Protein AF-A0A3B8W1K5-F1 (afdb_monomer)

Secondary structure (DSSP, 8-state):
-HHHHHHHHHHHHHHHH---HHHHHHHIIIIIHHHTGGGGS-HHHHHHHHHHTHHHHHHHHHHHHHHHHHHHHHHHHT-HHHHHHHHHHHHTHHHHHHHHHHHHHHHHHHHHHHTT-

Sequence (117 aa):
HLSQVSSFLLGHTVLDIEKDERNIFELASTGFSSTVRLAKSSPDMWAPIFEQNARYLSQALLEYIMHLQKFHYHLVKGDVKELHQMMSSANEIRRVLDGIELKTKQQTEKTVTLNRV

Structure (mmCIF, N/CA/C/O backbone):
data_AF-A0A3B8W1K5-F1
#
_entry.id   AF-A0A3B8W1K5-F1
#
loop_
_atom_site.group_PDB
_atom_site.id
_atom_site.type_symbol
_atom_site.label_atom_id
_atom_site.label_alt_id
_atom_site.label_comp_id
_atom_site.label_asym_id
_atom_site.label_entity_id
_atom_site.label_seq_id
_atom_site.pdbx_PDB_ins_code
_atom_site.Cartn_x
_atom_site.Cartn_y
_atom_site.Cartn_z
_atom_site.occupancy
_atom_site.B_iso_or_equiv
_atom_site.auth_seq_id
_atom_site.auth_comp_id
_atom_site.auth_asym_id
_atom_site.auth_atom_id
_atom_site.pdbx_PDB_model_num
ATOM 1 N N . HIS A 1 1 ? 7.348 -0.175 -9.256 1.00 91.44 1 HIS A N 1
ATOM 2 C CA . HIS A 1 1 ? 6.460 -1.197 -9.857 1.00 91.44 1 HIS A CA 1
ATOM 3 C C . HIS A 1 1 ? 5.343 -1.593 -8.899 1.00 91.44 1 HIS A C 1
ATOM 5 O O . HIS A 1 1 ? 4.194 -1.413 -9.265 1.00 91.44 1 HIS A O 1
ATOM 11 N N . LEU A 1 2 ? 5.641 -2.033 -7.664 1.00 92.88 2 LEU A N 1
ATOM 12 C CA . LEU A 1 2 ? 4.595 -2.368 -6.681 1.00 92.88 2 LEU A CA 1
ATOM 13 C C . LEU A 1 2 ? 3.609 -1.210 -6.440 1.00 92.88 2 LEU A C 1
ATOM 15 O O . LEU A 1 2 ? 2.410 -1.411 -6.547 1.00 92.88 2 LEU A O 1
ATOM 19 N N . SER A 1 3 ? 4.110 0.013 -6.232 1.00 91.62 3 SER A N 1
ATOM 20 C CA . SER A 1 3 ? 3.280 1.221 -6.077 1.00 91.62 3 SER A CA 1
ATOM 21 C C . SER A 1 3 ? 2.301 1.457 -7.232 1.00 91.62 3 SER A C 1
ATOM 23 O O . SER A 1 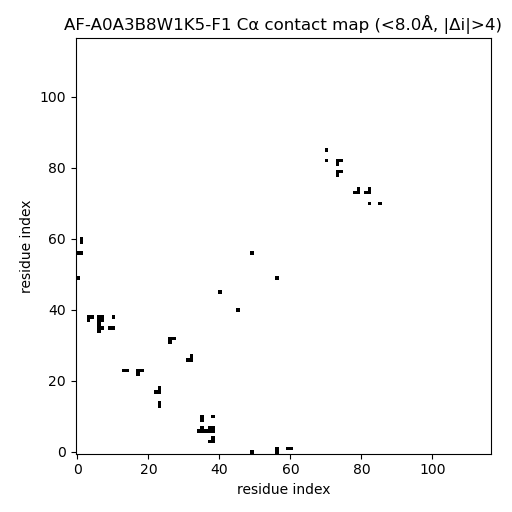3 ? 1.183 1.911 -7.012 1.00 91.62 3 SER A O 1
ATOM 25 N N . GLN A 1 4 ? 2.710 1.128 -8.458 1.00 92.88 4 GLN A N 1
ATOM 26 C CA . GLN A 1 4 ? 1.876 1.249 -9.646 1.00 92.88 4 GLN A CA 1
ATOM 27 C C . GLN A 1 4 ? 0.741 0.221 -9.626 1.00 92.88 4 GLN A C 1
ATOM 29 O O . GLN A 1 4 ? -0.414 0.585 -9.827 1.00 92.88 4 GLN A O 1
ATOM 34 N N . VAL A 1 5 ? 1.063 -1.045 -9.332 1.00 93.75 5 VAL A N 1
ATOM 35 C CA . VAL A 1 5 ? 0.062 -2.113 -9.190 1.00 93.75 5 VAL A CA 1
ATOM 36 C C . VAL A 1 5 ? -0.920 -1.783 -8.068 1.00 93.75 5 VAL A C 1
ATOM 38 O O . VAL A 1 5 ? -2.125 -1.852 -8.280 1.00 93.75 5 VAL A O 1
ATOM 41 N N . SER A 1 6 ? -0.429 -1.345 -6.905 1.00 91.81 6 SER A N 1
ATOM 42 C CA . SER A 1 6 ? -1.280 -0.925 -5.787 1.00 91.81 6 SER A CA 1
ATOM 43 C C . SER A 1 6 ? -2.218 0.220 -6.175 1.00 91.81 6 SER A C 1
ATOM 45 O O . SER A 1 6 ? -3.365 0.224 -5.750 1.00 91.81 6 SER A O 1
ATOM 47 N N . SER A 1 7 ? -1.765 1.168 -7.003 1.00 91.94 7 SER A N 1
ATOM 48 C CA . SER A 1 7 ? -2.604 2.270 -7.486 1.00 91.94 7 SER A CA 1
ATOM 49 C C . SER A 1 7 ? -3.712 1.782 -8.425 1.00 91.94 7 SER A C 1
ATOM 51 O O . SER A 1 7 ? -4.869 2.150 -8.226 1.00 91.94 7 SER A O 1
ATOM 53 N N . PHE A 1 8 ? -3.382 0.919 -9.397 1.00 91.25 8 PHE A N 1
ATOM 54 C CA . PHE A 1 8 ? -4.375 0.300 -10.284 1.00 91.25 8 PHE A CA 1
ATOM 55 C C . PHE A 1 8 ? -5.414 -0.506 -9.498 1.00 91.25 8 PHE A C 1
ATOM 57 O O . PHE A 1 8 ? -6.611 -0.316 -9.700 1.00 91.25 8 PHE A O 1
ATOM 64 N N . LEU A 1 9 ? -4.966 -1.360 -8.572 1.00 91.69 9 LEU A N 1
ATOM 65 C CA . LEU A 1 9 ? -5.859 -2.194 -7.767 1.00 91.69 9 LEU A CA 1
ATOM 66 C C . LEU A 1 9 ? -6.717 -1.369 -6.811 1.00 91.69 9 LEU A C 1
ATOM 68 O O . LEU A 1 9 ? -7.895 -1.659 -6.671 1.00 91.69 9 LEU A O 1
ATOM 72 N N . LEU A 1 10 ? -6.175 -0.315 -6.197 1.00 88.94 10 LEU A N 1
ATOM 73 C CA . LEU A 1 10 ? -6.969 0.580 -5.357 1.00 88.94 10 LEU A CA 1
ATOM 74 C C . LEU A 1 10 ? -8.080 1.271 -6.163 1.00 88.94 10 LEU A C 1
ATOM 76 O O . LEU A 1 10 ? -9.208 1.365 -5.686 1.00 88.94 10 LEU A O 1
ATOM 80 N N . GLY A 1 11 ? -7.772 1.724 -7.383 1.00 87.75 11 GLY A N 1
ATOM 81 C CA . GLY A 1 11 ? -8.774 2.267 -8.301 1.00 87.75 11 GLY A CA 1
ATOM 82 C C . GLY A 1 11 ? -9.852 1.241 -8.651 1.00 87.75 11 GLY A C 1
ATOM 83 O O . GLY A 1 11 ? -11.035 1.549 -8.558 1.00 87.75 11 GLY A O 1
ATOM 84 N N . HIS A 1 12 ? -9.446 0.015 -8.986 1.00 87.81 12 HIS A N 1
ATOM 85 C CA . HIS A 1 12 ? -10.368 -1.069 -9.326 1.00 87.81 12 HIS A CA 1
ATOM 86 C C . HIS A 1 12 ? -11.293 -1.433 -8.159 1.00 87.81 12 HIS A C 1
ATOM 88 O O . HIS A 1 12 ? -12.504 -1.454 -8.327 1.00 87.81 12 HIS A O 1
ATOM 94 N N . THR A 1 13 ? -10.744 -1.590 -6.951 1.00 88.25 13 THR A N 1
ATOM 95 C CA . THR A 1 13 ? -11.523 -1.889 -5.743 1.00 88.25 13 THR A CA 1
ATOM 96 C C . THR A 1 13 ? -12.602 -0.840 -5.471 1.00 88.25 13 THR A C 1
ATOM 98 O O . THR A 1 13 ? -13.705 -1.195 -5.067 1.00 88.25 13 THR A O 1
ATOM 101 N N . VAL A 1 14 ? -12.320 0.451 -5.688 1.00 85.94 14 VAL A N 1
ATOM 102 C CA . VAL A 1 14 ? -13.341 1.498 -5.513 1.00 85.94 14 VAL A CA 1
ATOM 103 C C . VAL A 1 14 ? -14.439 1.392 -6.564 1.00 85.94 14 VAL A C 1
ATOM 105 O O . VAL A 1 14 ? -15.603 1.497 -6.199 1.00 85.94 14 VAL A O 1
ATOM 108 N N . LEU A 1 15 ? -14.090 1.134 -7.827 1.00 84.44 15 LEU A N 1
ATOM 109 C CA . LEU A 1 15 ? -15.076 0.925 -8.895 1.00 84.44 15 LEU A CA 1
ATOM 110 C C . LEU A 1 15 ? -15.951 -0.318 -8.656 1.00 84.44 15 LEU A C 1
ATOM 112 O O . LEU A 1 15 ? -17.113 -0.334 -9.051 1.00 84.44 15 LEU A O 1
ATOM 116 N N . ASP A 1 16 ? -15.407 -1.352 -8.011 1.00 85.12 16 ASP A N 1
ATOM 117 C CA . ASP A 1 16 ? -16.150 -2.577 -7.700 1.00 85.12 16 ASP A CA 1
ATOM 118 C C . ASP A 1 16 ? -17.101 -2.405 -6.504 1.00 85.12 16 ASP A C 1
ATOM 120 O O . ASP A 1 16 ? -18.204 -2.963 -6.498 1.00 85.12 16 ASP A O 1
ATOM 124 N N . ILE A 1 17 ? -16.673 -1.659 -5.477 1.00 83.12 17 ILE A N 1
ATOM 125 C CA . ILE A 1 17 ? -17.438 -1.453 -4.237 1.00 83.12 17 ILE A CA 1
ATOM 126 C C . ILE A 1 17 ? -18.490 -0.354 -4.403 1.00 83.12 17 ILE A C 1
ATOM 128 O O . ILE A 1 17 ? -19.609 -0.511 -3.914 1.00 83.12 17 ILE A O 1
ATOM 132 N N . GLU A 1 18 ? -18.146 0.749 -5.067 1.00 83.25 18 GLU A N 1
ATOM 133 C CA . GLU A 1 18 ? -19.038 1.886 -5.267 1.00 83.25 18 GLU A CA 1
ATOM 134 C C . GLU A 1 18 ? -19.576 1.890 -6.697 1.00 83.25 18 GLU A C 1
ATOM 136 O O . GLU A 1 18 ? -18.825 2.021 -7.659 1.00 83.25 18 GLU A O 1
ATOM 141 N N . LYS A 1 19 ? -20.898 1.751 -6.830 1.00 76.88 19 LYS A N 1
ATOM 142 C CA . LYS A 1 19 ? -21.580 1.691 -8.129 1.00 76.88 19 LYS A CA 1
ATOM 143 C C . LYS A 1 19 ? -22.265 3.003 -8.498 1.00 76.88 19 LYS A C 1
ATOM 145 O O . LYS A 1 19 ? -22.622 3.169 -9.662 1.00 76.88 19 LYS A O 1
ATOM 150 N N . ASP A 1 20 ? -22.476 3.913 -7.543 1.00 84.12 20 ASP A N 1
ATOM 151 C CA . ASP A 1 20 ? -22.985 5.251 -7.838 1.00 84.12 20 ASP A CA 1
ATOM 152 C C . ASP A 1 20 ? -21.828 6.155 -8.275 1.00 84.12 20 ASP A C 1
ATOM 154 O O . ASP A 1 20 ? -20.925 6.492 -7.505 1.00 84.12 20 ASP A O 1
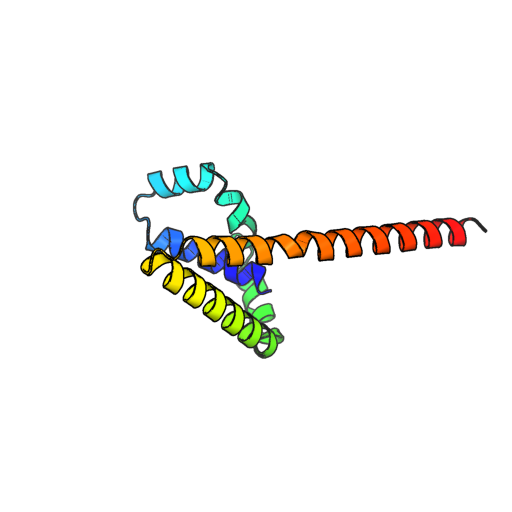ATOM 158 N N . GLU A 1 21 ? -21.880 6.591 -9.531 1.00 75.00 21 GLU A N 1
ATOM 159 C CA . GLU A 1 21 ? -20.897 7.501 -10.112 1.00 75.00 21 GLU A CA 1
ATOM 160 C C . GLU A 1 21 ? -20.745 8.792 -9.298 1.00 75.00 21 GLU A C 1
ATOM 162 O O . GLU A 1 21 ? -19.632 9.301 -9.168 1.00 75.00 21 GLU A O 1
ATOM 167 N N . ARG A 1 22 ? -21.820 9.305 -8.682 1.00 77.19 22 ARG A N 1
ATOM 168 C CA . ARG A 1 22 ? -21.755 10.515 -7.845 1.00 77.19 22 ARG A CA 1
ATOM 169 C C . ARG A 1 22 ? -20.873 10.306 -6.619 1.00 77.19 22 ARG A C 1
ATOM 171 O O . ARG A 1 22 ? -20.052 11.169 -6.318 1.00 77.19 22 ARG A O 1
ATOM 178 N N . ASN A 1 23 ? -20.964 9.144 -5.980 1.00 79.31 23 ASN A N 1
ATOM 179 C CA . ASN A 1 23 ? -20.119 8.799 -4.838 1.00 79.31 23 ASN A CA 1
ATOM 180 C C . ASN A 1 23 ? -18.659 8.601 -5.266 1.00 79.31 23 ASN A C 1
ATOM 182 O O . ASN A 1 23 ? -17.746 9.021 -4.557 1.00 79.31 23 ASN A O 1
ATOM 186 N N . ILE A 1 24 ? -18.412 8.044 -6.458 1.00 75.69 24 ILE A N 1
ATOM 187 C CA . ILE A 1 24 ? -17.059 7.967 -7.035 1.00 75.69 24 ILE A CA 1
ATOM 188 C C . ILE A 1 24 ? -16.480 9.377 -7.242 1.00 75.69 24 ILE A C 1
ATOM 190 O O . ILE A 1 24 ? -15.318 9.622 -6.904 1.00 75.69 24 ILE A O 1
ATOM 194 N N . PHE A 1 25 ? -17.271 10.319 -7.768 1.00 70.44 25 PHE A N 1
ATOM 195 C CA . PHE A 1 25 ? -16.848 11.712 -7.954 1.00 70.44 25 PHE A CA 1
ATOM 196 C C . PHE A 1 25 ? -16.571 12.426 -6.624 1.00 70.44 25 PHE A C 1
ATOM 198 O O . PHE A 1 25 ? -15.584 13.165 -6.516 1.00 70.44 25 PHE A O 1
ATOM 205 N N . GLU A 1 26 ? -17.383 12.183 -5.596 1.00 76.00 26 GLU A N 1
ATOM 206 C CA . GLU A 1 26 ? -17.132 12.699 -4.249 1.00 76.00 26 GLU A CA 1
ATOM 207 C C . GLU A 1 26 ? -15.852 12.105 -3.649 1.00 76.00 26 GLU A C 1
ATOM 209 O O . GLU A 1 26 ? -14.994 12.854 -3.181 1.00 76.00 26 GLU A O 1
ATOM 214 N N . LEU A 1 27 ? -15.638 10.789 -3.753 1.00 74.12 27 LEU A N 1
ATOM 215 C CA . LEU A 1 27 ? -14.400 10.133 -3.318 1.00 74.12 27 LEU A CA 1
ATOM 216 C C . LEU A 1 27 ? -13.178 10.703 -4.044 1.00 74.12 27 LEU A C 1
ATOM 218 O O . LEU A 1 27 ? -12.187 11.063 -3.410 1.00 74.12 27 LEU A O 1
ATOM 222 N N . ALA A 1 28 ? -13.248 10.875 -5.365 1.00 70.12 28 ALA A N 1
ATOM 223 C CA . ALA A 1 28 ? -12.179 11.498 -6.140 1.00 70.12 28 ALA A CA 1
ATOM 224 C C . ALA A 1 28 ? -11.842 12.918 -5.641 1.00 70.12 28 ALA A C 1
ATOM 226 O O . ALA A 1 28 ? -10.676 13.325 -5.698 1.00 70.12 28 ALA A O 1
ATOM 227 N N . SER A 1 29 ? -12.831 13.630 -5.098 1.00 66.94 29 SER A N 1
ATOM 228 C CA . SER A 1 29 ? -12.696 14.984 -4.555 1.00 66.94 29 SER A CA 1
ATOM 229 C C . SER A 1 29 ? -12.118 15.026 -3.129 1.00 66.94 29 SER A C 1
ATOM 231 O O . SER A 1 29 ? -11.554 16.047 -2.743 1.00 66.94 29 SER A O 1
ATOM 233 N N . THR A 1 30 ? -12.153 13.929 -2.359 1.00 71.81 30 THR A N 1
ATOM 234 C CA . THR A 1 30 ? -11.666 13.865 -0.958 1.00 71.81 30 THR A CA 1
ATOM 235 C C . THR A 1 30 ? -10.185 13.485 -0.808 1.00 71.81 30 THR A C 1
ATOM 237 O O . THR A 1 30 ? -9.720 13.140 0.277 1.00 71.81 30 THR A O 1
ATOM 240 N N . GLY A 1 31 ? -9.404 13.569 -1.889 1.00 71.88 31 GLY A N 1
ATOM 241 C CA . GLY A 1 31 ? -7.973 13.242 -1.894 1.00 71.88 31 GLY A CA 1
ATOM 242 C C . GLY A 1 31 ? -7.652 11.855 -2.448 1.00 71.88 31 GLY A C 1
ATOM 243 O O . GLY A 1 31 ? -6.498 11.609 -2.804 1.00 71.88 31 GLY A O 1
ATOM 244 N N . PHE A 1 32 ? -8.653 10.999 -2.669 1.00 79.38 32 PHE A N 1
ATOM 245 C CA . PHE A 1 32 ? -8.483 9.713 -3.352 1.00 79.38 32 PHE A CA 1
ATOM 246 C C . PHE A 1 32 ? -7.823 9.863 -4.730 1.00 79.38 32 PHE A C 1
ATOM 248 O O . PHE A 1 32 ? -6.920 9.101 -5.064 1.00 79.38 32 PHE A O 1
ATOM 255 N N . SER A 1 33 ? -8.193 10.899 -5.500 1.00 80.19 33 SER A N 1
ATOM 256 C CA . SER A 1 33 ? -7.592 11.197 -6.813 1.00 80.19 33 SER A CA 1
ATOM 257 C C . SER A 1 33 ? -6.063 11.338 -6.746 1.00 80.19 33 SER A C 1
ATOM 259 O O . SER A 1 33 ? -5.355 10.940 -7.673 1.00 80.19 33 SER A O 1
ATOM 261 N N . SER A 1 34 ? -5.532 11.846 -5.627 1.00 78.50 34 SER A N 1
ATOM 262 C CA . SER A 1 34 ? -4.086 11.935 -5.400 1.00 78.50 34 SER A CA 1
ATOM 263 C C . SER A 1 34 ? -3.454 10.578 -5.062 1.00 78.50 34 SER A C 1
ATOM 265 O O . SER A 1 34 ? -2.342 10.294 -5.510 1.00 78.50 34 SER A O 1
ATOM 267 N N . THR A 1 35 ? -4.179 9.708 -4.354 1.00 79.56 35 THR A N 1
ATOM 268 C CA . THR A 1 35 ? -3.753 8.349 -3.984 1.00 79.56 35 THR A CA 1
ATOM 269 C C . THR A 1 35 ? -3.724 7.407 -5.191 1.00 79.56 35 THR A C 1
ATOM 271 O O . THR A 1 35 ? -2.773 6.643 -5.358 1.00 79.56 35 THR A O 1
ATOM 274 N N . VAL A 1 36 ? -4.712 7.500 -6.087 1.00 82.06 36 VAL A N 1
ATOM 275 C CA . VAL A 1 36 ? -4.760 6.707 -7.332 1.00 82.06 36 VAL A CA 1
ATOM 276 C C . VAL A 1 36 ? -4.120 7.408 -8.531 1.00 82.06 36 VAL A C 1
ATOM 278 O O . VAL A 1 36 ? -4.283 6.975 -9.667 1.00 82.06 36 VAL A O 1
ATOM 281 N N . ARG A 1 37 ? -3.362 8.491 -8.313 1.00 84.25 37 ARG A N 1
ATOM 282 C CA . ARG A 1 37 ? -2.778 9.297 -9.399 1.00 84.25 37 ARG A CA 1
ATOM 283 C C . ARG A 1 37 ? -1.990 8.457 -10.406 1.00 84.25 37 ARG A C 1
ATOM 285 O O . ARG A 1 37 ? -2.046 8.733 -11.601 1.00 84.25 37 ARG A O 1
ATOM 292 N N . LEU A 1 38 ? -1.260 7.452 -9.922 1.00 84.81 38 LEU A N 1
ATOM 293 C CA . LEU A 1 38 ? -0.447 6.580 -10.766 1.00 84.81 38 LEU A CA 1
ATOM 294 C C . LEU A 1 38 ? -1.308 5.695 -11.679 1.00 84.81 38 LEU A C 1
ATOM 296 O O . LEU A 1 38 ? -0.914 5.471 -12.817 1.00 84.81 38 LEU A O 1
ATOM 300 N N . ALA A 1 39 ? -2.502 5.276 -11.254 1.00 82.06 39 ALA A N 1
ATOM 301 C CA . ALA A 1 39 ? -3.405 4.420 -12.029 1.00 82.06 39 ALA A CA 1
ATOM 302 C C . ALA A 1 39 ? -3.845 5.014 -13.383 1.00 82.06 39 ALA A C 1
ATOM 304 O O . ALA A 1 39 ? -4.354 4.293 -14.231 1.00 82.06 39 ALA A O 1
ATOM 305 N N . LYS A 1 40 ? -3.633 6.316 -13.620 1.00 81.56 40 LYS A N 1
ATOM 306 C CA . LYS A 1 40 ? -3.927 6.978 -14.904 1.00 81.56 40 LYS A CA 1
ATOM 307 C C . LYS A 1 40 ? -2.890 6.694 -16.000 1.00 81.56 40 LYS A C 1
ATOM 309 O O . LYS A 1 40 ? -3.051 7.147 -17.128 1.00 81.56 40 LYS A O 1
ATOM 314 N N . SER A 1 41 ? -1.795 6.009 -15.676 1.00 86.12 41 SER A N 1
ATOM 315 C CA . SER A 1 41 ? -0.743 5.666 -16.637 1.00 86.12 41 SER A CA 1
ATOM 316 C C . SER A 1 41 ? -1.172 4.571 -17.622 1.00 86.12 41 SER A C 1
ATOM 318 O O . SER A 1 41 ? -1.970 3.708 -17.267 1.00 86.12 41 SER A O 1
ATOM 320 N N . SER A 1 42 ? -0.573 4.556 -18.816 1.00 90.81 42 SER A N 1
ATOM 321 C CA . SER A 1 42 ? -0.934 3.632 -19.902 1.00 90.81 42 SER A CA 1
ATOM 322 C C . SER A 1 42 ? -0.738 2.143 -19.545 1.00 90.81 42 SER A C 1
ATOM 324 O O . SER A 1 42 ? 0.374 1.759 -19.163 1.00 90.81 42 SER A O 1
ATOM 326 N N . PRO A 1 43 ? -1.762 1.284 -19.729 1.00 91.69 43 PRO A N 1
ATOM 327 C CA . PRO A 1 43 ? -1.618 -0.169 -19.628 1.00 91.69 43 PRO A CA 1
ATOM 328 C C . PRO A 1 43 ? -0.588 -0.741 -20.608 1.00 91.69 43 PRO A C 1
ATOM 330 O O . PRO A 1 43 ? 0.214 -1.582 -20.208 1.00 91.69 43 PRO A O 1
ATOM 333 N N . ASP A 1 44 ? -0.543 -0.232 -21.844 1.00 95.44 44 ASP A N 1
ATOM 334 C CA . ASP A 1 44 ? 0.395 -0.685 -22.885 1.00 95.44 44 ASP A CA 1
ATOM 335 C C . ASP A 1 44 ? 1.855 -0.424 -22.501 1.00 95.44 44 ASP A C 1
ATOM 337 O O . ASP A 1 44 ? 2.754 -1.175 -22.870 1.00 95.44 44 ASP A O 1
ATOM 341 N N . MET A 1 45 ? 2.101 0.629 -21.716 1.00 92.94 45 MET A N 1
ATOM 342 C CA . MET A 1 45 ? 3.423 0.910 -21.158 1.00 92.94 45 MET A CA 1
ATOM 343 C C . MET A 1 45 ? 3.773 -0.059 -20.023 1.00 92.94 45 MET A C 1
ATOM 345 O O . MET A 1 45 ? 4.910 -0.515 -19.920 1.00 92.94 45 MET A O 1
ATOM 349 N N . TRP A 1 46 ? 2.819 -0.345 -19.137 1.00 95.25 46 TRP A N 1
ATOM 350 C CA . TRP A 1 46 ? 3.095 -1.046 -17.884 1.00 95.25 46 TRP A CA 1
ATOM 351 C C . TRP A 1 46 ? 3.053 -2.568 -17.984 1.00 95.25 46 TRP A C 1
ATOM 353 O O . TRP A 1 46 ? 3.812 -3.224 -17.272 1.00 95.25 46 TRP A O 1
ATOM 363 N N . ALA A 1 47 ? 2.233 -3.131 -18.871 1.00 95.88 47 ALA A N 1
ATOM 364 C CA . ALA A 1 47 ? 2.159 -4.572 -19.099 1.00 95.88 47 ALA A CA 1
ATOM 365 C C . ALA A 1 47 ? 3.538 -5.208 -19.393 1.00 95.88 47 ALA A C 1
ATOM 367 O O . ALA A 1 47 ? 3.935 -6.101 -18.637 1.00 95.88 47 ALA A O 1
ATOM 368 N N . PRO A 1 48 ? 4.334 -4.725 -20.373 1.00 97.06 48 PRO A N 1
ATOM 369 C CA . PRO A 1 48 ? 5.660 -5.291 -20.628 1.00 97.06 48 PRO A CA 1
ATOM 370 C C . PRO A 1 48 ? 6.649 -5.055 -19.472 1.00 97.06 48 PRO A C 1
ATOM 372 O O . PRO A 1 48 ? 7.496 -5.903 -19.200 1.00 97.06 48 PRO A O 1
ATOM 375 N N . ILE A 1 49 ? 6.541 -3.940 -18.737 1.00 96.06 49 ILE A N 1
ATOM 376 C CA . ILE A 1 49 ? 7.397 -3.664 -17.565 1.00 96.06 49 ILE A CA 1
ATOM 377 C C . ILE A 1 49 ? 7.121 -4.670 -16.438 1.00 96.06 49 ILE A C 1
ATOM 379 O O . ILE A 1 49 ? 8.045 -5.136 -15.763 1.00 96.06 49 ILE A O 1
ATOM 383 N N . PHE A 1 50 ? 5.851 -5.009 -16.214 1.00 96.62 50 PHE A N 1
ATOM 384 C CA . PHE A 1 50 ? 5.469 -6.011 -15.225 1.00 96.62 50 PHE A CA 1
ATOM 385 C C . PHE A 1 50 ? 5.918 -7.410 -15.630 1.00 96.62 50 PHE A C 1
ATOM 387 O O . PHE A 1 50 ? 6.425 -8.130 -14.772 1.00 96.62 50 PHE A O 1
ATOM 394 N N . GLU A 1 51 ? 5.803 -7.764 -16.911 1.00 96.81 51 GLU A N 1
ATOM 395 C CA . GLU A 1 51 ? 6.293 -9.036 -17.445 1.00 96.81 51 GLU A CA 1
ATOM 396 C C . GLU A 1 51 ? 7.804 -9.192 -17.222 1.00 96.81 51 GLU A C 1
ATOM 398 O O . GLU A 1 51 ? 8.251 -10.167 -16.616 1.00 96.81 51 GLU A O 1
ATOM 403 N N . GLN A 1 52 ? 8.595 -8.184 -17.602 1.00 97.44 52 GLN A N 1
ATOM 404 C CA . GLN A 1 52 ? 10.052 -8.204 -17.431 1.00 97.44 52 GLN A CA 1
ATOM 405 C C . GLN A 1 52 ? 10.481 -8.322 -15.960 1.00 97.44 52 GLN A C 1
ATOM 407 O O . GLN A 1 52 ? 11.514 -8.916 -15.653 1.00 97.44 52 GLN A O 1
ATOM 412 N N . ASN A 1 53 ? 9.690 -7.776 -15.033 1.00 96.19 53 ASN A N 1
ATOM 413 C CA . ASN A 1 53 ? 9.984 -7.781 -13.601 1.00 96.19 53 ASN A CA 1
ATOM 414 C C . ASN A 1 53 ? 9.127 -8.784 -12.803 1.00 96.19 53 ASN A C 1
ATOM 416 O O . ASN A 1 53 ? 9.018 -8.658 -11.578 1.00 96.19 53 ASN A O 1
ATOM 420 N N . ALA A 1 54 ? 8.513 -9.771 -13.464 1.00 96.50 54 ALA A N 1
ATOM 421 C CA . ALA A 1 54 ? 7.480 -10.620 -12.869 1.00 96.50 54 ALA A CA 1
ATOM 422 C C . ALA A 1 54 ? 7.943 -11.331 -11.590 1.00 96.50 54 ALA A C 1
ATOM 424 O O . ALA A 1 54 ? 7.219 -11.342 -10.599 1.00 96.50 54 ALA A O 1
ATOM 425 N N . ARG A 1 55 ? 9.175 -11.858 -11.562 1.00 97.06 55 ARG A N 1
ATOM 426 C CA . ARG A 1 55 ? 9.721 -12.566 -10.390 1.00 97.06 55 ARG A CA 1
ATOM 427 C C . ARG A 1 55 ? 9.762 -11.683 -9.139 1.00 97.06 55 ARG A C 1
ATOM 429 O O . ARG A 1 55 ? 9.218 -12.054 -8.102 1.00 97.06 55 ARG A O 1
ATOM 436 N N . TYR A 1 56 ? 10.401 -10.518 -9.230 1.00 97.38 56 TYR A N 1
ATOM 437 C CA . TYR A 1 56 ? 10.536 -9.604 -8.091 1.00 97.38 56 TYR A CA 1
ATOM 438 C C . TYR A 1 56 ? 9.201 -8.955 -7.732 1.00 97.38 56 TYR A C 1
ATOM 440 O O . TYR A 1 56 ? 8.894 -8.769 -6.555 1.00 97.38 56 TYR A O 1
ATOM 448 N N . LEU A 1 57 ? 8.391 -8.630 -8.743 1.00 96.62 57 LEU A N 1
ATOM 449 C CA . LEU A 1 57 ? 7.064 -8.069 -8.538 1.00 96.62 57 LEU A CA 1
ATOM 450 C C . LEU A 1 57 ? 6.141 -9.062 -7.827 1.00 96.62 57 LEU A C 1
ATOM 452 O O . LEU A 1 57 ? 5.456 -8.668 -6.892 1.00 96.62 57 LEU A O 1
ATOM 456 N N . SER A 1 58 ? 6.166 -10.339 -8.213 1.00 96.88 58 SER A N 1
ATOM 457 C CA . SER A 1 58 ? 5.382 -11.399 -7.576 1.00 96.88 58 SER A CA 1
ATOM 458 C C . SER A 1 58 ? 5.734 -11.552 -6.100 1.00 96.88 58 SER A C 1
ATOM 460 O O . SER A 1 58 ? 4.833 -11.658 -5.273 1.00 96.88 58 SER A O 1
ATOM 462 N N . GLN A 1 59 ? 7.024 -11.537 -5.755 1.00 97.56 59 GLN A N 1
ATOM 463 C CA . GLN A 1 59 ? 7.450 -11.607 -4.357 1.00 97.56 59 GLN A CA 1
ATOM 464 C C . GLN A 1 59 ? 6.958 -10.386 -3.568 1.00 97.56 59 GLN A C 1
ATOM 466 O O . GLN A 1 59 ? 6.387 -10.530 -2.491 1.00 97.56 59 GLN A O 1
ATOM 471 N N . ALA A 1 60 ? 7.129 -9.185 -4.121 1.00 96.62 60 ALA A N 1
ATOM 472 C CA . ALA A 1 60 ? 6.683 -7.955 -3.476 1.00 96.62 60 ALA A CA 1
ATOM 473 C C . ALA A 1 60 ? 5.151 -7.902 -3.302 1.00 96.62 60 ALA A C 1
ATOM 475 O O . ALA A 1 60 ? 4.661 -7.423 -2.280 1.00 96.62 60 ALA A O 1
ATOM 476 N N . LEU A 1 61 ? 4.394 -8.415 -4.278 1.00 96.94 61 LEU A N 1
ATOM 477 C CA . LEU A 1 61 ? 2.937 -8.525 -4.199 1.00 96.94 61 LEU A CA 1
ATOM 478 C C . LEU A 1 61 ? 2.498 -9.509 -3.121 1.00 96.94 61 LEU A C 1
ATOM 480 O O . LEU A 1 61 ? 1.571 -9.196 -2.381 1.00 96.94 61 LEU A O 1
ATOM 484 N N . LEU A 1 62 ? 3.166 -10.657 -2.997 1.00 97.50 62 LEU A N 1
ATOM 485 C CA . LEU A 1 62 ? 2.852 -11.635 -1.958 1.00 97.50 62 LEU A CA 1
ATOM 486 C C . LEU A 1 62 ? 3.007 -11.027 -0.558 1.00 97.50 62 LEU A C 1
ATOM 488 O O . LEU A 1 62 ? 2.083 -11.103 0.249 1.00 97.50 62 LEU A O 1
ATOM 492 N N . GLU A 1 63 ? 4.126 -10.348 -0.301 1.00 96.88 63 GLU A N 1
ATOM 493 C CA . GLU A 1 63 ? 4.351 -9.645 0.968 1.00 96.88 63 GLU A CA 1
ATOM 494 C C . GLU A 1 63 ? 3.290 -8.565 1.215 1.00 96.88 63 GLU A C 1
ATOM 496 O O . GLU A 1 63 ? 2.776 -8.417 2.325 1.00 96.88 63 GLU A O 1
ATOM 501 N N . TYR A 1 64 ? 2.916 -7.810 0.181 1.00 96.44 64 TYR A N 1
ATOM 502 C CA . TYR A 1 64 ? 1.878 -6.790 0.303 1.00 96.44 64 TYR A CA 1
ATOM 503 C C . TYR A 1 64 ? 0.505 -7.393 0.638 1.00 96.44 64 TYR A C 1
ATOM 505 O O . TYR A 1 64 ? -0.167 -6.915 1.552 1.00 96.44 64 TYR A O 1
ATOM 513 N N . ILE A 1 65 ? 0.120 -8.486 -0.027 1.00 96.56 65 ILE A N 1
ATOM 514 C CA . ILE A 1 65 ? -1.112 -9.234 0.261 1.00 96.56 65 ILE A CA 1
ATOM 515 C C . ILE A 1 65 ? -1.105 -9.738 1.706 1.00 96.56 65 ILE A C 1
ATOM 517 O O . ILE A 1 65 ? -2.096 -9.570 2.414 1.00 96.56 65 ILE A O 1
ATOM 521 N N . MET A 1 66 ? 0.015 -10.289 2.180 1.00 97.56 66 MET A N 1
ATOM 522 C CA . MET A 1 66 ? 0.138 -10.745 3.565 1.00 97.56 66 MET A CA 1
ATOM 523 C C . MET A 1 66 ? -0.040 -9.601 4.571 1.00 97.56 66 MET A C 1
ATOM 525 O O . MET A 1 66 ? -0.702 -9.785 5.594 1.00 97.56 66 MET A O 1
ATOM 529 N N . HIS A 1 67 ? 0.502 -8.410 4.298 1.00 96.44 67 HIS A N 1
ATOM 530 C CA . HIS A 1 67 ? 0.270 -7.236 5.145 1.00 96.44 67 HIS A CA 1
ATOM 531 C C . HIS A 1 67 ? -1.206 -6.822 5.171 1.00 96.44 67 HIS A C 1
ATOM 533 O O . HIS A 1 67 ? -1.739 -6.566 6.252 1.00 96.44 67 HIS A O 1
ATOM 539 N N . LEU A 1 68 ? -1.880 -6.810 4.015 1.00 96.62 68 LEU A N 1
ATOM 540 C CA . LEU A 1 68 ? -3.312 -6.504 3.925 1.00 96.62 68 LEU A CA 1
ATOM 541 C C . LEU A 1 68 ? -4.160 -7.525 4.694 1.00 96.62 68 LEU A C 1
ATOM 543 O O . LEU A 1 68 ? -5.050 -7.140 5.448 1.00 96.62 68 LEU A O 1
ATOM 547 N N . GLN A 1 69 ? -3.855 -8.817 4.562 1.00 97.94 69 GLN A N 1
ATOM 548 C CA . GLN A 1 69 ? -4.549 -9.889 5.279 1.00 97.94 69 GLN A CA 1
ATOM 549 C C . GLN A 1 69 ? -4.377 -9.771 6.796 1.00 97.94 69 GLN A C 1
ATOM 551 O O . GLN A 1 69 ? -5.358 -9.895 7.528 1.00 97.94 69 GLN A O 1
ATOM 556 N N . LYS A 1 70 ? -3.158 -9.490 7.278 1.00 97.75 70 LYS A N 1
ATOM 557 C CA . LYS A 1 70 ? -2.896 -9.247 8.708 1.00 97.75 70 LYS A CA 1
ATOM 558 C C . LYS A 1 70 ? -3.672 -8.036 9.219 1.00 97.75 70 LYS A C 1
ATOM 560 O O . LYS A 1 70 ? -4.320 -8.124 10.257 1.00 97.75 70 LYS A O 1
ATOM 565 N N . PHE A 1 71 ? -3.650 -6.932 8.472 1.00 97.56 71 PHE A N 1
ATOM 566 C CA . PHE A 1 71 ? -4.388 -5.726 8.839 1.00 97.56 71 PHE A CA 1
ATOM 567 C C . PHE A 1 71 ? -5.894 -6.007 8.926 1.00 97.56 71 PHE A C 1
ATOM 569 O O . PHE A 1 71 ? -6.522 -5.706 9.937 1.00 97.56 71 PHE A O 1
ATOM 576 N N . HIS A 1 72 ? -6.462 -6.656 7.906 1.00 97.25 72 HIS A N 1
ATOM 577 C CA . HIS A 1 72 ? -7.871 -7.048 7.884 1.00 97.25 72 HIS A CA 1
ATOM 578 C C . HIS A 1 72 ? -8.234 -7.987 9.044 1.00 97.25 72 HIS A C 1
ATOM 580 O O . HIS A 1 72 ? -9.265 -7.808 9.685 1.00 97.25 72 HIS A O 1
ATOM 586 N N . TYR A 1 73 ? -7.373 -8.957 9.361 1.00 98.12 73 TYR A N 1
ATOM 587 C CA . TYR A 1 73 ? -7.569 -9.859 10.494 1.00 98.12 73 TYR A CA 1
ATOM 588 C C . TYR A 1 73 ? -7.694 -9.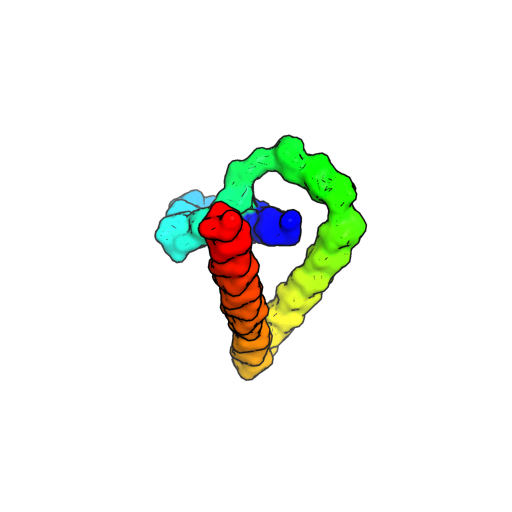100 11.825 1.00 98.12 73 TYR A C 1
ATOM 590 O O . TYR A 1 73 ? -8.659 -9.319 12.558 1.00 98.12 73 TYR A O 1
ATOM 598 N N . HIS A 1 74 ? -6.769 -8.182 12.125 1.00 98.19 74 HIS A N 1
ATOM 599 C CA . HIS A 1 74 ? -6.842 -7.383 13.355 1.00 98.19 74 HIS A CA 1
ATOM 600 C C . HIS A 1 74 ? -8.027 -6.412 13.343 1.00 98.19 74 HIS A C 1
ATOM 602 O O . HIS A 1 74 ? -8.652 -6.201 14.382 1.00 98.19 74 HIS A O 1
ATOM 608 N N . LEU A 1 75 ? -8.390 -5.881 12.171 1.00 97.00 75 LEU A N 1
ATOM 609 C CA . LEU A 1 75 ? -9.567 -5.033 11.999 1.00 97.00 75 LEU A CA 1
ATOM 610 C C . LEU A 1 75 ? -10.855 -5.771 12.378 1.00 97.00 75 LEU A C 1
ATOM 612 O O . LEU A 1 75 ? -11.615 -5.278 13.207 1.00 97.00 75 LEU A O 1
ATOM 616 N N . VAL A 1 76 ? -11.073 -6.971 11.835 1.00 97.75 76 VAL A N 1
ATOM 617 C CA . VAL A 1 76 ? -12.270 -7.783 12.122 1.00 97.75 76 VAL A CA 1
ATOM 618 C C . VAL A 1 76 ? -12.321 -8.229 13.586 1.00 97.75 76 VAL A C 1
ATOM 620 O O . VAL A 1 76 ? -13.404 -8.369 14.149 1.00 97.75 76 VAL A O 1
ATOM 623 N N . LYS A 1 77 ? -11.165 -8.416 14.232 1.00 97.88 77 LYS A N 1
ATOM 624 C CA . LYS A 1 77 ? -11.084 -8.732 15.666 1.00 97.88 77 LYS A CA 1
ATOM 625 C C . LYS A 1 77 ? -11.277 -7.532 16.595 1.00 97.88 77 LYS A C 1
ATOM 627 O O . LYS A 1 77 ? -11.388 -7.736 17.801 1.00 97.88 77 LYS A O 1
ATOM 632 N N . GLY A 1 78 ? -11.310 -6.306 16.070 1.00 97.44 78 GLY A N 1
ATOM 633 C CA . GLY A 1 78 ? -11.349 -5.093 16.889 1.00 97.44 78 GLY A CA 1
ATOM 634 C C . GLY A 1 78 ? -10.049 -4.843 17.662 1.00 97.44 78 GLY A C 1
ATOM 635 O O . GLY A 1 78 ? -10.062 -4.175 18.694 1.00 97.44 78 GLY A O 1
ATOM 636 N N . ASP A 1 79 ? -8.924 -5.372 17.179 1.00 97.62 79 ASP A N 1
ATOM 637 C CA . ASP A 1 79 ? -7.621 -5.344 17.851 1.00 97.62 79 ASP A CA 1
ATOM 638 C C . ASP A 1 79 ? -6.915 -3.991 17.628 1.00 97.62 79 ASP A C 1
ATOM 640 O O . ASP A 1 79 ? -5.885 -3.875 16.960 1.00 97.62 79 ASP A O 1
ATOM 644 N N . VAL A 1 80 ? -7.505 -2.918 18.168 1.00 96.81 80 VAL A N 1
ATOM 645 C CA . VAL A 1 80 ? -7.083 -1.523 17.923 1.00 96.81 80 VAL A CA 1
ATOM 646 C C . VAL A 1 80 ? -5.604 -1.298 18.247 1.00 96.81 80 VAL A C 1
ATOM 648 O O . VAL A 1 80 ? -4.925 -0.541 17.552 1.00 96.81 80 VAL A O 1
ATOM 651 N N . LYS A 1 81 ? -5.082 -1.979 19.271 1.00 97.69 81 LYS A N 1
ATOM 652 C CA . LYS A 1 81 ? -3.672 -1.893 19.660 1.00 97.69 81 LYS A CA 1
ATOM 653 C C . LYS A 1 81 ? -2.741 -2.380 18.545 1.00 97.69 81 LYS A C 1
ATOM 655 O O . LYS A 1 81 ? -1.791 -1.674 18.211 1.00 97.69 81 LYS A O 1
ATOM 660 N N . GLU A 1 82 ? -3.023 -3.542 17.959 1.00 97.62 82 GLU A N 1
ATOM 661 C CA . GLU A 1 82 ? -2.206 -4.104 16.877 1.00 97.62 82 GLU A CA 1
ATOM 662 C C . GLU A 1 82 ? -2.315 -3.258 15.610 1.00 97.62 82 GLU A C 1
ATOM 664 O O . GLU A 1 82 ? -1.301 -2.947 14.989 1.00 97.62 82 GLU A O 1
ATOM 669 N N . LEU A 1 83 ? -3.515 -2.773 15.272 1.00 97.25 83 LEU A N 1
ATOM 670 C CA . LEU A 1 83 ? -3.693 -1.840 14.154 1.00 97.25 83 LEU A CA 1
ATOM 671 C C . LEU A 1 83 ? -2.848 -0.574 14.340 1.00 97.25 83 LEU A C 1
ATOM 673 O O . LEU A 1 83 ? -2.138 -0.154 13.423 1.00 97.25 83 LEU A O 1
ATOM 677 N N . HIS A 1 84 ? -2.883 0.017 15.537 1.00 96.88 84 HIS A N 1
ATOM 678 C CA . HIS A 1 84 ? -2.075 1.188 15.865 1.00 96.88 84 HIS A CA 1
ATOM 679 C C . HIS A 1 84 ? -0.575 0.893 15.770 1.00 96.88 84 HIS A C 1
ATOM 681 O O . HIS A 1 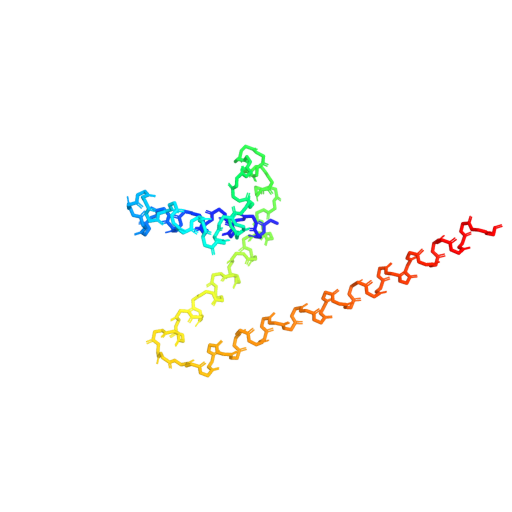84 ? 0.185 1.706 15.237 1.00 96.88 84 HIS A O 1
ATOM 687 N N . GLN A 1 85 ? -0.138 -0.270 16.252 1.00 96.00 85 GLN A N 1
ATOM 688 C CA . GLN A 1 85 ? 1.253 -0.693 16.156 1.00 96.00 85 GLN A CA 1
ATOM 689 C C . GLN A 1 85 ? 1.690 -0.877 14.699 1.00 96.00 85 GLN A C 1
ATOM 691 O O . GLN A 1 85 ? 2.721 -0.330 14.317 1.00 96.00 85 GLN A O 1
ATOM 696 N N . MET A 1 86 ? 0.892 -1.546 13.862 1.00 95.50 86 MET A N 1
ATOM 697 C CA . MET A 1 86 ? 1.173 -1.708 12.431 1.00 95.50 86 MET A CA 1
ATOM 698 C C . MET A 1 86 ? 1.324 -0.353 11.722 1.00 95.50 86 MET A C 1
ATOM 700 O O . MET A 1 86 ? 2.291 -0.147 10.987 1.00 95.50 86 MET A O 1
ATOM 704 N N . MET A 1 87 ? 0.414 0.596 11.976 1.00 94.88 87 MET A N 1
ATOM 705 C CA . MET A 1 87 ? 0.489 1.951 11.409 1.00 94.88 87 MET A CA 1
ATOM 706 C C . MET A 1 87 ? 1.718 2.721 11.912 1.00 94.88 87 MET A C 1
ATOM 708 O O . MET A 1 87 ? 2.394 3.399 11.139 1.00 94.88 87 MET A O 1
ATOM 712 N N . SER A 1 88 ? 2.042 2.590 13.199 1.00 93.62 88 SER A N 1
ATOM 713 C CA . SER A 1 88 ? 3.208 3.240 13.803 1.00 93.62 88 SER A CA 1
ATOM 714 C C . SER A 1 88 ? 4.515 2.693 13.232 1.00 93.62 88 SER A C 1
ATOM 716 O O . SER A 1 88 ? 5.391 3.467 12.861 1.00 93.62 88 SER A O 1
ATOM 718 N N . SER A 1 89 ? 4.627 1.372 13.079 1.00 90.25 89 SER A N 1
ATOM 719 C CA . SER A 1 89 ? 5.778 0.736 12.437 1.00 90.25 89 SER A CA 1
ATOM 720 C C . SER A 1 89 ? 5.925 1.157 10.975 1.00 90.25 89 SER A C 1
ATOM 722 O O . SER A 1 89 ? 7.044 1.376 10.521 1.00 90.25 89 SER A O 1
ATOM 724 N N . ALA A 1 90 ? 4.824 1.341 10.241 1.00 90.75 90 ALA A N 1
ATOM 725 C CA . ALA A 1 90 ? 4.885 1.855 8.874 1.00 90.75 90 ALA A CA 1
ATOM 726 C C . ALA A 1 90 ? 5.433 3.295 8.809 1.00 90.75 90 ALA A C 1
ATOM 728 O O . ALA A 1 90 ? 6.179 3.625 7.887 1.00 90.75 90 ALA A O 1
ATOM 729 N N . ASN A 1 91 ? 5.134 4.141 9.802 1.00 89.25 91 ASN A N 1
ATOM 730 C CA . ASN A 1 91 ? 5.641 5.517 9.866 1.00 89.25 91 ASN A CA 1
ATOM 731 C C . ASN A 1 91 ? 7.166 5.605 10.041 1.00 89.25 91 ASN A C 1
ATOM 733 O O . ASN A 1 91 ? 7.755 6.625 9.674 1.00 89.25 91 ASN A O 1
ATOM 737 N N . GLU A 1 92 ? 7.823 4.544 10.519 1.00 87.38 92 GLU A N 1
ATOM 738 C CA . GLU A 1 92 ? 9.287 4.488 10.635 1.00 87.38 92 GLU A CA 1
ATOM 739 C C . GLU A 1 92 ? 9.992 4.598 9.273 1.00 87.38 92 GLU A C 1
ATOM 741 O O . GLU A 1 92 ? 11.171 4.954 9.223 1.00 87.38 92 GLU A O 1
ATOM 746 N N . ILE A 1 93 ? 9.273 4.403 8.157 1.00 84.75 93 ILE A N 1
ATOM 747 C CA . ILE A 1 93 ? 9.792 4.678 6.811 1.00 84.75 93 ILE A CA 1
ATOM 748 C C . ILE A 1 93 ? 10.325 6.112 6.681 1.00 84.75 93 ILE A C 1
ATOM 750 O O . ILE A 1 93 ? 11.288 6.335 5.950 1.00 84.75 93 ILE A O 1
ATOM 754 N N . ARG A 1 94 ? 9.766 7.075 7.433 1.00 80.69 94 ARG A N 1
ATOM 755 C CA . ARG A 1 94 ? 10.237 8.468 7.458 1.00 80.69 94 ARG A CA 1
ATOM 756 C C . ARG A 1 94 ? 11.715 8.552 7.821 1.00 80.69 94 ARG A C 1
ATOM 758 O O . ARG A 1 94 ? 12.467 9.190 7.103 1.00 80.69 94 ARG A O 1
ATOM 765 N N . ARG A 1 95 ? 12.164 7.801 8.833 1.00 81.56 95 ARG A N 1
ATOM 766 C CA . ARG A 1 95 ? 13.579 7.787 9.245 1.00 81.56 95 ARG A CA 1
ATOM 767 C C . ARG A 1 95 ? 14.504 7.315 8.128 1.00 81.56 95 ARG A C 1
ATOM 769 O O . ARG A 1 95 ? 15.608 7.831 7.974 1.00 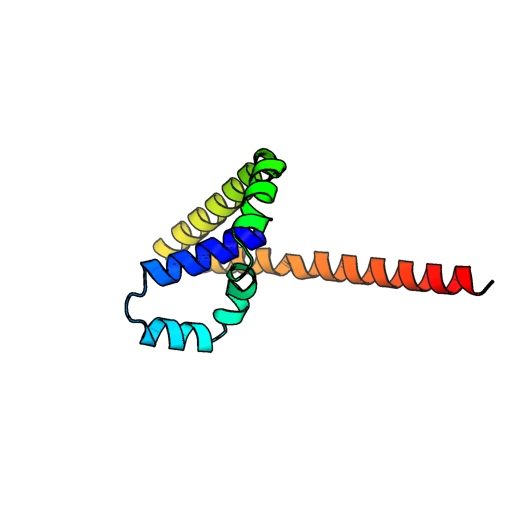81.56 95 ARG A O 1
ATOM 776 N N . VAL A 1 96 ? 14.059 6.328 7.350 1.00 80.94 96 VAL A N 1
ATOM 777 C CA . VAL A 1 96 ? 14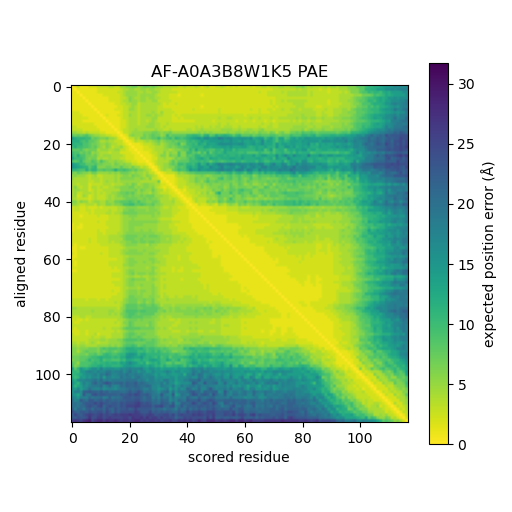.817 5.821 6.200 1.00 80.94 96 VAL A CA 1
ATOM 778 C C . VAL A 1 96 ? 14.909 6.894 5.115 1.00 80.9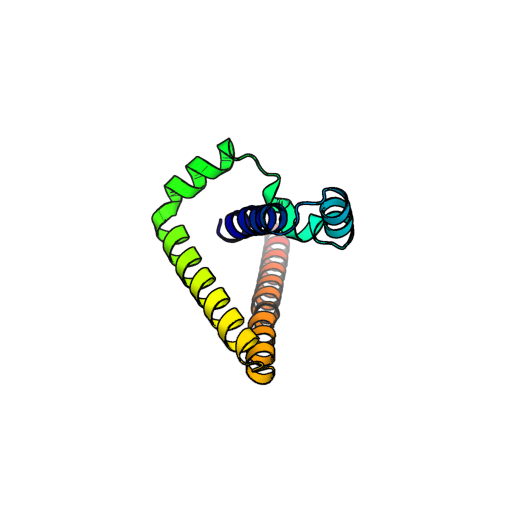4 96 VAL A C 1
ATOM 780 O O . VAL A 1 96 ? 15.991 7.122 4.577 1.00 80.94 96 VAL A O 1
ATOM 783 N N . LEU A 1 97 ? 13.800 7.576 4.823 1.00 78.81 97 LEU A N 1
ATOM 784 C CA . LEU A 1 97 ? 13.742 8.641 3.820 1.00 78.81 97 LEU A CA 1
ATOM 785 C C . LEU A 1 97 ? 14.578 9.864 4.226 1.00 78.81 97 LEU A C 1
ATOM 787 O O . LEU A 1 97 ? 15.390 10.329 3.427 1.00 78.81 97 LEU A O 1
ATOM 791 N N . ASP A 1 98 ? 14.473 10.313 5.475 1.00 81.81 98 ASP A N 1
ATOM 792 C CA . ASP A 1 98 ? 15.253 11.431 6.018 1.00 81.81 98 ASP A CA 1
ATOM 793 C C . ASP A 1 98 ? 16.762 11.123 5.964 1.00 81.81 98 ASP A C 1
ATOM 795 O O . ASP A 1 98 ? 17.586 11.958 5.583 1.00 81.81 98 ASP A O 1
ATOM 799 N N . GLY A 1 99 ? 17.141 9.877 6.274 1.00 77.19 99 GLY A N 1
ATOM 800 C CA . GLY A 1 99 ? 18.520 9.406 6.153 1.00 77.19 99 GLY A CA 1
ATOM 801 C C . GLY A 1 99 ? 19.047 9.407 4.711 1.00 77.19 99 GLY A C 1
ATOM 802 O O . GLY A 1 99 ? 20.232 9.673 4.492 1.00 77.19 99 GLY A O 1
ATOM 803 N N . ILE A 1 100 ? 18.192 9.137 3.719 1.00 75.19 100 ILE A N 1
ATOM 804 C CA . ILE A 1 100 ? 18.541 9.235 2.291 1.00 75.19 100 ILE A CA 1
ATOM 805 C C . ILE A 1 100 ? 18.723 10.702 1.884 1.00 75.19 100 ILE A C 1
ATOM 807 O O . ILE A 1 100 ? 19.690 11.027 1.187 1.00 75.19 100 ILE A O 1
ATOM 811 N N . GLU A 1 101 ? 17.848 11.599 2.341 1.00 73.50 101 GLU A N 1
ATOM 812 C CA . GLU A 1 101 ? 17.926 13.029 2.028 1.00 73.50 101 GLU A CA 1
ATOM 813 C C . GLU A 1 101 ? 19.234 13.651 2.546 1.00 73.50 101 GLU A C 1
ATOM 815 O O . GLU A 1 101 ? 19.925 14.360 1.810 1.00 73.50 101 GLU A O 1
ATOM 820 N N . LEU A 1 102 ? 19.640 13.311 3.775 1.00 71.38 102 LEU A N 1
ATOM 821 C CA . LEU A 1 102 ? 20.901 13.768 4.370 1.00 71.38 102 LEU A CA 1
ATOM 822 C C . LEU A 1 102 ? 22.131 13.292 3.583 1.00 71.38 102 LEU A C 1
ATOM 824 O O . LEU A 1 102 ? 23.033 14.085 3.308 1.00 71.38 102 LEU A O 1
ATOM 828 N N . LYS A 1 103 ? 22.164 12.018 3.168 1.00 73.12 103 LYS A N 1
ATOM 829 C CA . LYS A 1 103 ? 23.262 11.476 2.344 1.00 73.12 103 LYS A CA 1
ATOM 830 C C . LYS A 1 103 ? 23.341 12.153 0.975 1.00 73.12 103 LYS A C 1
ATOM 832 O O . LYS A 1 103 ? 24.437 12.437 0.493 1.00 73.12 103 LYS A O 1
ATOM 837 N N . THR A 1 104 ? 22.188 12.445 0.377 1.00 72.69 104 THR A N 1
ATOM 838 C CA . THR A 1 104 ? 22.091 13.091 -0.939 1.00 72.69 104 THR A CA 1
ATOM 839 C C . THR A 1 104 ? 22.587 14.540 -0.886 1.00 72.69 104 THR A C 1
ATOM 841 O O . THR A 1 104 ? 23.365 14.955 -1.748 1.00 72.69 104 THR A O 1
ATOM 844 N N . LYS A 1 105 ? 22.229 15.299 0.161 1.00 74.00 105 LYS A N 1
ATOM 845 C CA . LYS A 1 105 ? 22.736 16.667 0.386 1.00 74.00 105 LYS A CA 1
ATOM 846 C C . LYS A 1 105 ? 24.258 16.692 0.552 1.00 74.00 105 LYS A C 1
ATOM 848 O O . LYS A 1 105 ? 24.932 17.445 -0.143 1.00 74.00 105 LYS A O 1
ATOM 853 N N . GLN A 1 106 ? 24.810 15.786 1.361 1.00 71.50 106 GLN A N 1
ATOM 854 C CA . GLN A 1 106 ? 26.260 15.682 1.573 1.00 71.50 106 GLN A CA 1
ATOM 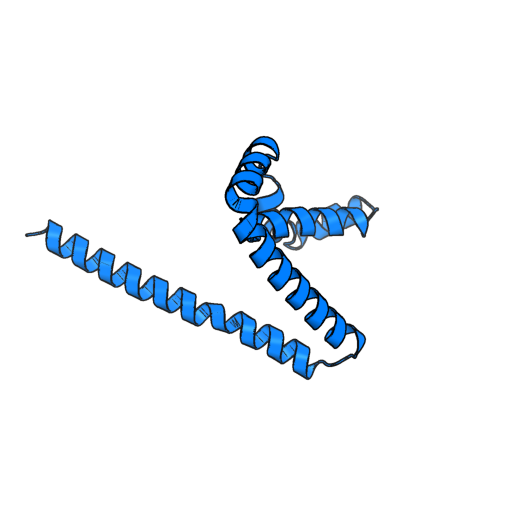855 C C . GLN A 1 106 ? 27.035 15.307 0.300 1.00 71.50 106 GLN A C 1
ATOM 857 O O . GLN A 1 106 ? 28.143 15.794 0.087 1.00 71.50 106 GLN A O 1
ATOM 862 N N . GLN A 1 107 ? 26.485 14.440 -0.557 1.00 69.44 107 GLN A N 1
ATOM 863 C CA . GLN A 1 107 ? 27.094 14.134 -1.857 1.00 69.44 107 GLN A CA 1
ATOM 864 C C . GLN A 1 107 ? 27.046 15.341 -2.797 1.00 69.44 107 GLN A C 1
ATOM 866 O O . GLN A 1 107 ? 28.052 15.658 -3.425 1.00 69.44 107 GLN A O 1
ATOM 871 N N . THR A 1 108 ? 25.920 16.053 -2.830 1.00 72.00 108 THR A N 1
ATOM 872 C CA . THR A 1 108 ? 25.743 17.246 -3.668 1.00 72.00 108 THR A CA 1
ATOM 873 C C . THR A 1 108 ? 26.725 18.354 -3.275 1.00 72.00 108 THR A C 1
ATOM 875 O O . THR A 1 108 ? 27.399 18.914 -4.135 1.00 72.00 108 THR A O 1
ATOM 878 N N . GLU A 1 109 ? 26.892 18.620 -1.978 1.00 71.69 109 GLU A N 1
ATOM 879 C CA . GLU A 1 109 ? 27.848 19.611 -1.463 1.00 71.69 109 GLU A CA 1
ATOM 880 C C . GLU A 1 109 ? 29.307 19.238 -1.776 1.00 71.69 109 GLU A C 1
ATOM 882 O O . GLU A 1 109 ? 30.104 20.098 -2.166 1.00 71.69 109 GLU A O 1
ATOM 887 N N . LYS A 1 110 ? 29.658 17.948 -1.686 1.00 70.62 110 LYS A N 1
ATOM 888 C CA . LYS A 1 110 ? 30.991 17.448 -2.061 1.00 70.62 110 LYS A CA 1
ATOM 889 C C . LYS A 1 110 ? 31.262 17.603 -3.556 1.00 70.62 110 LYS A C 1
ATOM 891 O O . LYS A 1 110 ? 32.339 18.066 -3.915 1.00 70.62 110 LYS A O 1
ATOM 896 N N . THR A 1 111 ? 30.303 17.275 -4.421 1.00 68.06 111 THR A N 1
ATOM 897 C CA . THR A 1 111 ? 30.434 17.433 -5.880 1.00 68.06 111 THR A CA 1
ATOM 898 C C . THR A 1 111 ? 30.547 18.903 -6.289 1.00 68.06 111 THR A C 1
ATOM 900 O O . THR A 1 111 ? 31.375 19.243 -7.130 1.00 68.06 111 THR A O 1
ATOM 903 N N . VAL A 1 112 ? 29.775 19.797 -5.663 1.00 72.19 112 VAL A N 1
ATOM 904 C CA . VAL A 1 112 ? 29.868 21.247 -5.914 1.00 72.19 112 VAL A CA 1
ATOM 905 C C . VAL A 1 112 ? 31.220 21.808 -5.469 1.00 72.19 112 VAL A C 1
ATOM 907 O O . VAL A 1 112 ? 31.769 22.675 -6.143 1.00 72.19 112 VAL A O 1
ATOM 910 N N . THR A 1 113 ? 31.775 21.308 -4.363 1.00 68.75 113 THR A N 1
ATOM 911 C CA . TH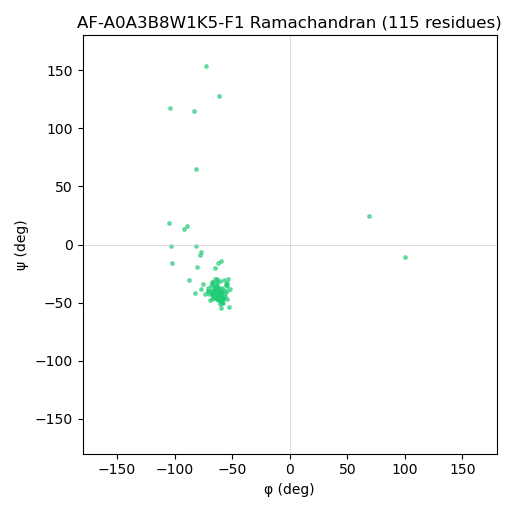R A 1 113 ? 33.097 21.728 -3.875 1.00 68.75 113 THR A CA 1
ATOM 912 C C . THR A 1 113 ? 34.219 21.205 -4.773 1.00 68.75 113 THR A C 1
ATOM 914 O O . THR A 1 113 ? 35.136 21.959 -5.074 1.00 68.75 113 THR A O 1
ATOM 917 N N . LEU A 1 114 ? 34.125 19.961 -5.261 1.00 67.62 114 LEU A N 1
ATOM 918 C CA . LEU A 1 114 ? 35.117 19.367 -6.167 1.00 67.62 114 LEU A CA 1
ATOM 919 C C . LEU A 1 114 ? 35.190 20.083 -7.523 1.00 67.62 114 LEU A C 1
ATOM 921 O O . LEU A 1 114 ? 36.270 20.227 -8.073 1.00 67.62 114 LEU A O 1
ATOM 925 N N . ASN A 1 115 ? 34.053 20.548 -8.045 1.00 68.75 115 ASN A N 1
ATOM 926 C CA . ASN A 1 115 ? 33.974 21.229 -9.343 1.00 68.75 115 ASN A CA 1
ATOM 927 C C . ASN A 1 115 ? 34.356 22.723 -9.283 1.00 68.75 115 ASN A C 1
ATOM 929 O O . ASN A 1 115 ? 34.277 23.414 -10.298 1.00 68.75 115 ASN A O 1
ATOM 933 N N . ARG A 1 116 ? 34.689 23.248 -8.095 1.00 65.69 116 ARG A N 1
ATOM 934 C CA . ARG A 1 116 ? 35.119 24.641 -7.870 1.00 65.69 116 ARG A CA 1
ATOM 935 C C . ARG A 1 116 ? 36.634 24.788 -7.667 1.00 65.69 116 ARG A C 1
ATOM 937 O O . ARG A 1 116 ? 37.085 25.917 -7.483 1.00 65.69 116 ARG A O 1
ATOM 944 N N . VAL A 1 117 ? 37.384 23.684 -7.683 1.00 51.66 117 VAL A N 1
ATOM 945 C CA . VAL A 1 117 ? 38.858 23.630 -7.634 1.00 51.66 117 VAL A CA 1
ATOM 946 C C . VAL A 1 117 ? 39.375 23.233 -9.009 1.00 51.66 117 VAL A C 1
ATOM 948 O O . VAL A 1 117 ? 40.402 23.807 -9.425 1.00 51.66 117 VAL A O 1
#

Solvent-accessible surface area (backbone atoms only — not comparable to full-atom values): 6579 Å² total; per-residue (Å²): 108,67,70,45,52,53,13,40,50,54,49,49,52,48,59,72,73,48,82,52,67,66,59,51,54,50,45,43,69,73,52,47,46,70,68,31,51,60,42,76,56,59,62,85,68,44,54,60,55,47,60,80,39,38,73,64,47,50,53,55,48,52,55,50,50,52,50,52,51,52,52,50,52,33,58,76,69,65,38,61,68,59,52,50,49,55,55,52,60,59,58,52,52,52,60,58,52,54,53,49,54,54,53,50,51,56,51,50,55,50,53,57,55,61,76,73,111

Radius of gyration: 19.6 Å; Cα contacts (8 Å, |Δi|>4): 37; chains: 1; bounding box: 62×37×42 Å

Mean predicted aligned error: 7.91 Å

Foldseek 3Di:
DLLLVVLLVVVVVCVVVDVDVVVVVVCCVVCNCVSSVSNPDDPVVVVVVCVVCVVVSVVVVVVVVVLVVVLVVCVVVVVVVVNVVSVVVVVCVVVVVVVVVVVVVVVVVVVVVVVVD

pLDDT: mean 86.41, std 10.64, range [51.66, 98.19]